Protein AF-A0A534ACQ9-F1 (afdb_monomer_lite)

Foldseek 3Di:
DDDDDDDPVRVVVVVVVPQDPVNVCVVVVVPPPPDVPPDDPDPPQKDWDWDADPPPRDIDIDIDGNPDPDDWDWDADPPPRDIDIDD

pLDDT: mean 80.86, std 14.64, range [47.12, 98.19]

Sequence (87 aa):
MKRRKATGLERLRRRITRLDAHSIDRLYGLEPVWEPGAAAAHVAPELFVAVRCPYCGERLERRVDLTADEPGYVEDCEVCCHPIEFQ

Secondary structure (DSSP, 8-state):
-PPPPPPHHHHHHHHHTTS-HHHHHHHHT--S---TT--------EEEEEEE-TTT--EEEEEEESS-SS--EEEE-TTT--EEEE-

Radius of gyration: 24.11 Å; chains: 1; bounding box: 55×54×45 Å

Structure (mmCIF, N/CA/C/O backbone):
data_AF-A0A534ACQ9-F1
#
_entry.id   AF-A0A534ACQ9-F1
#
loop_
_atom_site.group_PDB
_atom_site.id
_atom_site.type_symbol
_atom_site.label_atom_id
_atom_site.label_alt_id
_atom_site.label_comp_id
_atom_site.label_asym_id
_atom_site.label_entity_id
_atom_site.label_seq_id
_atom_site.pdbx_PDB_ins_code
_atom_site.Cartn_x
_atom_sit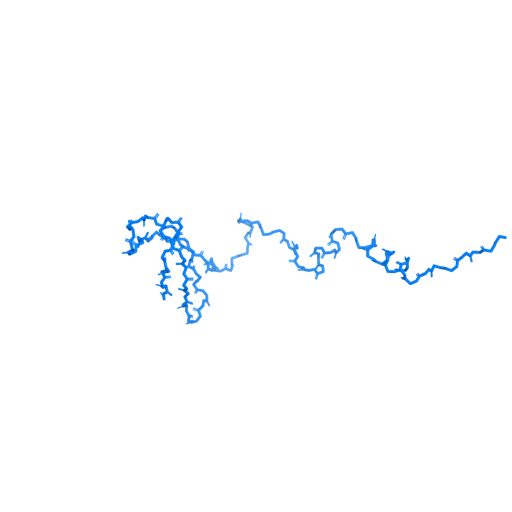e.Cartn_y
_atom_site.Cartn_z
_atom_site.occupancy
_atom_site.B_iso_or_equiv
_atom_site.auth_seq_id
_atom_site.auth_comp_id
_atom_site.auth_asym_id
_atom_site.auth_atom_id
_atom_site.pdbx_PDB_model_num
ATOM 1 N N . MET A 1 1 ? 41.767 38.673 -30.682 1.00 47.12 1 MET A N 1
ATOM 2 C CA . MET A 1 1 ? 40.805 38.434 -29.575 1.00 47.12 1 MET A CA 1
ATOM 3 C C . MET A 1 1 ? 41.153 37.113 -28.881 1.00 47.12 1 MET A C 1
ATOM 5 O O . MET A 1 1 ? 41.159 36.088 -29.548 1.00 47.12 1 MET A O 1
ATOM 9 N N . LYS A 1 2 ? 41.524 37.113 -27.589 1.00 47.66 2 LYS A N 1
ATOM 10 C CA . LYS A 1 2 ? 41.948 35.895 -26.856 1.00 47.66 2 LYS A CA 1
ATOM 11 C C . LYS A 1 2 ? 40.723 35.167 -26.273 1.00 47.66 2 LYS A C 1
ATOM 13 O O . LYS A 1 2 ? 39.995 35.750 -25.476 1.00 47.66 2 LYS A O 1
ATOM 18 N N . ARG A 1 3 ? 40.485 33.906 -26.662 1.00 62.81 3 ARG A N 1
ATOM 19 C CA . ARG A 1 3 ? 39.400 33.067 -26.110 1.00 62.81 3 ARG A CA 1
ATOM 20 C C . ARG A 1 3 ? 39.714 32.700 -24.652 1.00 62.81 3 ARG A C 1
ATOM 22 O O . ARG A 1 3 ? 40.778 32.150 -24.378 1.00 62.81 3 ARG A O 1
ATOM 29 N N . ARG A 1 4 ? 38.799 32.986 -23.719 1.00 72.50 4 ARG A N 1
ATOM 30 C CA . ARG A 1 4 ? 38.912 32.547 -22.316 1.00 72.50 4 ARG A CA 1
ATOM 31 C C . ARG A 1 4 ? 38.709 31.029 -22.220 1.00 72.50 4 ARG A C 1
ATOM 33 O O . ARG A 1 4 ? 37.814 30.484 -22.865 1.00 72.50 4 ARG A O 1
ATOM 40 N N . LYS A 1 5 ? 39.542 30.348 -21.425 1.00 72.12 5 LYS A N 1
ATOM 41 C CA . LYS A 1 5 ? 39.380 28.917 -21.115 1.00 72.12 5 LYS A CA 1
ATOM 42 C C . LYS A 1 5 ? 38.225 28.755 -20.123 1.00 72.12 5 LYS A C 1
ATOM 44 O O . LYS A 1 5 ? 38.204 29.446 -19.112 1.00 72.12 5 LYS A O 1
ATOM 49 N N . ALA A 1 6 ? 37.292 27.849 -20.414 1.00 74.75 6 ALA A N 1
ATOM 50 C CA . ALA A 1 6 ? 36.179 27.549 -19.515 1.00 74.75 6 ALA A CA 1
ATOM 51 C C . ALA A 1 6 ? 36.695 26.915 -18.214 1.00 74.75 6 ALA A C 1
ATOM 53 O O . ALA A 1 6 ? 37.528 26.004 -18.256 1.00 74.75 6 ALA A O 1
ATOM 54 N N . THR A 1 7 ? 36.188 27.380 -17.079 1.00 83.88 7 THR A N 1
ATOM 55 C CA . THR A 1 7 ? 36.422 26.825 -15.742 1.00 83.88 7 THR A CA 1
ATOM 56 C C . THR A 1 7 ? 35.883 25.393 -15.627 1.00 83.88 7 THR A C 1
ATOM 58 O O . THR A 1 7 ? 35.129 24.914 -16.478 1.00 83.88 7 THR A O 1
ATOM 61 N N . GLY A 1 8 ? 36.271 24.675 -14.567 1.00 82.38 8 GLY A N 1
ATOM 62 C CA . GLY A 1 8 ? 35.743 23.331 -14.290 1.00 82.38 8 GLY A CA 1
ATOM 63 C C . GLY A 1 8 ? 34.217 23.311 -14.148 1.00 82.38 8 GLY A C 1
ATOM 64 O O . GLY A 1 8 ? 33.560 22.456 -14.739 1.00 82.38 8 GLY A O 1
ATOM 65 N N . LEU A 1 9 ? 33.659 24.313 -13.464 1.00 82.38 9 LEU A N 1
ATOM 66 C CA . LEU A 1 9 ? 32.216 24.501 -13.290 1.00 82.38 9 LEU A CA 1
ATOM 67 C C . LEU A 1 9 ? 31.493 24.770 -14.614 1.00 82.38 9 LEU A C 1
ATOM 69 O O . LEU A 1 9 ? 30.443 24.189 -14.867 1.00 82.38 9 LEU A O 1
ATOM 73 N N . GLU A 1 10 ? 32.069 25.575 -15.509 1.00 84.94 10 GLU A N 1
ATOM 74 C CA . GLU A 1 10 ? 31.475 25.824 -16.831 1.00 84.94 10 GLU A CA 1
ATOM 75 C C . GLU A 1 10 ? 31.503 24.584 -17.726 1.00 84.94 10 GLU A C 1
ATOM 77 O O . GLU A 1 10 ? 30.587 24.379 -18.526 1.00 84.94 10 GLU A O 1
ATOM 82 N N . ARG A 1 11 ? 32.519 23.724 -17.581 1.00 81.31 11 ARG A N 1
ATOM 83 C CA . ARG A 1 11 ? 32.548 22.420 -18.258 1.00 81.31 11 ARG A CA 1
ATOM 84 C C . ARG A 1 11 ? 31.475 21.484 -17.710 1.00 81.31 11 ARG A C 1
ATOM 86 O O . ARG A 1 11 ? 30.787 20.847 -18.503 1.00 81.31 11 ARG A O 1
ATOM 93 N N . LEU A 1 12 ? 31.310 21.430 -16.388 1.00 76.44 12 LEU A N 1
ATOM 94 C CA . LEU A 1 12 ? 30.301 20.593 -15.740 1.00 76.44 12 LEU A CA 1
ATOM 95 C C . LEU A 1 12 ? 28.881 21.050 -16.098 1.00 76.44 12 LEU A C 1
ATOM 97 O O . LEU A 1 12 ? 28.083 20.242 -16.561 1.00 76.44 12 LEU A O 1
ATOM 101 N N . ARG A 1 13 ? 28.600 22.356 -16.003 1.00 81.06 13 ARG A N 1
ATOM 102 C CA . ARG A 1 13 ? 27.318 22.951 -16.404 1.00 81.06 13 ARG A CA 1
ATOM 103 C C . ARG A 1 13 ? 26.979 22.620 -17.853 1.00 81.06 13 ARG A C 1
ATOM 105 O O . ARG A 1 13 ? 25.892 22.129 -18.108 1.00 81.06 13 ARG A O 1
ATOM 112 N N . ARG A 1 14 ? 27.924 22.795 -18.787 1.00 78.69 14 ARG A N 1
ATOM 113 C CA . ARG A 1 14 ? 27.725 22.422 -20.201 1.00 78.69 14 ARG A CA 1
ATOM 114 C C . ARG A 1 14 ? 27.439 20.939 -20.403 1.00 78.69 14 ARG A C 1
ATOM 116 O O . ARG A 1 14 ? 26.808 20.594 -21.391 1.00 78.69 14 ARG A O 1
ATOM 123 N N . ARG A 1 15 ? 27.958 20.067 -19.541 1.00 74.44 15 ARG A N 1
ATOM 124 C CA . ARG A 1 15 ? 27.753 18.619 -19.630 1.00 74.44 15 ARG A CA 1
ATOM 125 C C . ARG A 1 15 ? 26.374 18.220 -19.097 1.00 74.44 15 ARG A C 1
ATOM 127 O O . ARG A 1 15 ? 25.723 17.409 -19.737 1.00 74.44 15 ARG A O 1
ATOM 134 N N . ILE A 1 16 ? 25.917 18.839 -18.006 1.00 76.25 16 ILE A N 1
ATOM 135 C CA . ILE A 1 16 ? 24.575 18.629 -17.434 1.00 76.25 16 ILE A CA 1
ATOM 136 C C . ILE A 1 16 ? 23.494 19.171 -18.376 1.00 76.25 16 ILE A C 1
ATOM 138 O O . ILE A 1 16 ? 22.543 18.471 -18.687 1.00 76.25 16 ILE A O 1
ATOM 142 N N . THR A 1 17 ? 23.669 20.381 -18.915 1.00 76.25 17 THR A N 1
ATOM 143 C CA . THR A 1 17 ? 22.669 21.024 -19.791 1.00 76.25 17 THR A CA 1
ATOM 144 C C . THR A 1 17 ? 22.621 20.458 -21.215 1.00 76.25 17 THR A C 1
ATOM 146 O O . THR A 1 17 ? 21.949 21.030 -22.065 1.00 76.25 17 THR A O 1
ATOM 149 N N . ARG A 1 18 ? 23.417 19.428 -21.528 1.00 76.06 18 ARG A N 1
ATOM 150 C CA . ARG A 1 18 ? 23.457 18.793 -22.857 1.00 76.06 18 ARG A CA 1
ATOM 151 C C . ARG A 1 18 ? 22.548 17.581 -22.978 1.00 76.06 18 ARG A C 1
ATOM 153 O O . ARG A 1 18 ? 22.313 17.159 -24.102 1.00 76.06 18 ARG A O 1
ATOM 160 N N . LEU A 1 19 ? 22.112 17.011 -21.862 1.00 75.12 19 LEU A N 1
ATOM 161 C CA . LEU A 1 19 ? 21.129 15.942 -21.898 1.00 75.12 19 LEU A CA 1
ATOM 162 C C . LEU A 1 19 ? 19.754 16.598 -21.986 1.00 75.12 19 LEU A C 1
ATOM 164 O O . LEU A 1 19 ? 19.376 17.369 -21.104 1.00 75.12 19 LEU A O 1
ATOM 168 N N . ASP A 1 20 ? 19.052 16.355 -23.086 1.00 82.38 20 ASP A N 1
ATOM 169 C CA . ASP A 1 20 ? 17.628 16.647 -23.187 1.00 82.38 20 ASP A CA 1
ATOM 170 C C . ASP A 1 20 ? 16.827 15.677 -22.300 1.00 82.38 20 ASP A C 1
ATOM 172 O O . ASP A 1 20 ? 17.340 14.630 -21.898 1.00 82.38 20 ASP A O 1
ATOM 176 N N . ALA A 1 21 ? 15.582 16.044 -21.984 1.00 76.19 21 ALA A N 1
ATOM 177 C CA . ALA A 1 21 ? 14.723 15.264 -21.092 1.00 76.19 21 ALA A CA 1
ATOM 178 C C . ALA A 1 21 ? 14.583 13.804 -21.556 1.00 76.19 21 ALA A C 1
ATOM 180 O O . ALA A 1 21 ? 14.846 12.899 -20.776 1.00 76.19 21 ALA A O 1
ATOM 181 N N . HIS A 1 22 ? 14.349 13.574 -22.852 1.00 75.94 22 HIS A N 1
ATOM 182 C CA . HIS A 1 22 ? 14.216 12.224 -23.402 1.00 75.94 22 HIS A CA 1
ATOM 183 C C . HIS A 1 22 ? 15.498 11.394 -23.203 1.00 75.94 22 HIS A C 1
ATOM 185 O O . HIS A 1 22 ? 15.440 10.220 -22.827 1.00 75.94 22 HIS A O 1
ATOM 191 N N . SER A 1 23 ? 16.678 11.977 -23.423 1.00 79.38 23 SER A N 1
ATOM 192 C CA . SER A 1 23 ? 17.949 11.284 -23.169 1.00 79.38 23 SER A CA 1
ATOM 193 C C . SER A 1 23 ? 18.143 10.908 -21.694 1.00 79.38 23 SER A C 1
ATOM 195 O O . SER A 1 23 ? 18.737 9.867 -21.408 1.00 79.38 23 SER A O 1
ATOM 197 N N . ILE A 1 24 ? 17.664 11.739 -20.762 1.00 79.31 24 ILE A N 1
ATOM 198 C CA . ILE A 1 24 ? 17.664 11.442 -19.321 1.00 79.31 24 ILE A CA 1
ATOM 199 C C . ILE A 1 24 ? 16.707 10.284 -19.044 1.00 79.31 24 ILE A C 1
ATOM 201 O O . ILE A 1 24 ? 17.111 9.299 -18.427 1.00 79.31 24 ILE A O 1
ATOM 205 N N . ASP A 1 25 ? 15.488 10.364 -19.562 1.00 77.19 25 ASP A N 1
ATOM 206 C CA . ASP A 1 25 ? 14.446 9.372 -19.321 1.00 77.19 25 ASP A CA 1
ATOM 207 C C . ASP A 1 25 ? 14.870 7.989 -19.824 1.00 77.19 25 ASP A C 1
ATOM 209 O O . ASP A 1 25 ? 14.781 7.001 -19.098 1.00 77.19 25 ASP A O 1
ATOM 213 N N . ARG A 1 26 ? 15.475 7.915 -21.014 1.00 75.88 26 ARG A N 1
ATOM 214 C CA . ARG A 1 26 ? 16.018 6.665 -21.565 1.00 75.88 26 ARG A CA 1
ATOM 215 C C . ARG A 1 26 ? 17.177 6.103 -20.741 1.00 75.88 26 ARG A C 1
ATOM 217 O O . ARG A 1 26 ? 17.279 4.891 -20.584 1.00 75.88 26 ARG A O 1
ATOM 224 N N . LEU A 1 27 ? 18.070 6.961 -20.245 1.00 78.44 27 LEU A N 1
ATOM 225 C CA . LEU A 1 27 ? 19.220 6.533 -19.442 1.00 78.44 27 LEU A CA 1
ATOM 226 C C . LEU A 1 27 ? 18.778 5.911 -18.113 1.00 78.44 27 LEU A C 1
ATOM 228 O O . LEU A 1 27 ? 19.386 4.942 -17.664 1.00 78.44 27 LEU A O 1
ATOM 232 N N . TYR A 1 28 ? 17.744 6.481 -17.495 1.00 75.69 28 TYR A N 1
ATOM 233 C CA . TYR A 1 28 ? 17.215 6.029 -16.209 1.00 75.69 28 TYR A CA 1
ATOM 234 C C . TYR A 1 28 ? 16.056 5.030 -16.336 1.00 75.69 28 TYR A C 1
ATOM 236 O O . TYR A 1 28 ? 15.534 4.595 -15.315 1.00 75.69 28 TYR A O 1
ATOM 244 N N . GLY A 1 29 ? 15.669 4.642 -17.557 1.00 72.44 29 GLY A N 1
ATOM 245 C CA . GLY A 1 29 ? 14.570 3.700 -17.790 1.00 72.44 29 GLY A CA 1
ATOM 246 C C . GLY A 1 29 ? 13.198 4.248 -17.385 1.00 72.44 29 GLY A C 1
ATOM 247 O O . GLY A 1 29 ? 12.328 3.478 -16.997 1.00 72.44 29 GLY A O 1
ATOM 248 N N . LEU A 1 30 ? 13.016 5.570 -17.448 1.00 75.62 30 LEU A N 1
ATOM 249 C CA . LEU A 1 30 ? 11.749 6.260 -17.175 1.00 75.62 30 LEU A CA 1
ATOM 250 C C . LEU A 1 30 ? 10.801 6.247 -18.392 1.00 75.62 30 LEU A C 1
ATOM 252 O O . LEU A 1 30 ? 9.654 6.672 -18.279 1.00 75.62 30 LEU A O 1
ATOM 256 N N . GLU A 1 31 ? 11.273 5.740 -19.538 1.00 62.38 31 GLU A N 1
ATOM 257 C CA . GLU A 1 31 ? 10.464 5.400 -20.711 1.00 62.38 31 GLU A CA 1
ATOM 258 C C . GLU A 1 31 ? 10.528 3.887 -21.002 1.00 62.38 31 GLU A C 1
ATOM 260 O O . GLU A 1 31 ? 11.626 3.316 -20.999 1.00 62.38 31 GLU A O 1
ATO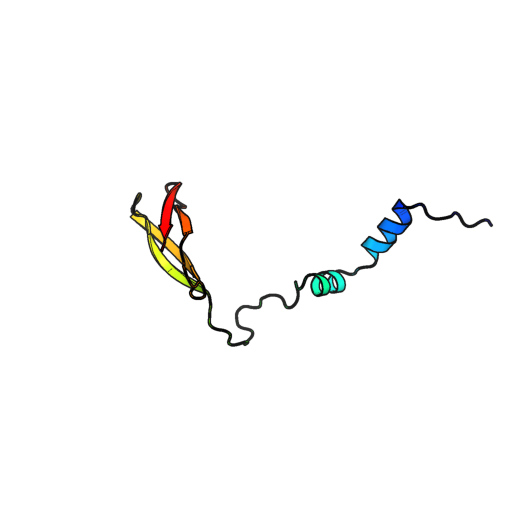M 265 N N . PRO A 1 32 ? 9.391 3.240 -21.324 1.00 59.25 32 PRO A N 1
ATOM 266 C CA . PRO A 1 32 ? 8.080 3.846 -21.553 1.00 59.25 32 PRO A CA 1
ATOM 267 C C . PRO A 1 32 ? 7.400 4.271 -20.247 1.00 59.25 32 PRO A C 1
ATOM 269 O O . PRO A 1 32 ? 7.560 3.628 -19.211 1.00 59.25 32 PRO A O 1
ATOM 272 N N . VAL A 1 33 ? 6.620 5.355 -20.327 1.00 59.34 33 VAL A N 1
ATOM 273 C CA . VAL A 1 33 ? 5.627 5.697 -19.303 1.00 59.34 33 VAL A CA 1
ATOM 274 C C . VAL A 1 33 ? 4.830 4.427 -19.024 1.00 59.34 33 VAL A C 1
ATOM 276 O O . VAL A 1 33 ? 4.349 3.789 -19.961 1.00 59.34 33 VAL A O 1
ATOM 279 N N . TRP A 1 34 ? 4.725 4.024 -17.760 1.00 58.38 34 TRP A N 1
ATOM 280 C CA . TRP A 1 34 ? 3.797 2.961 -17.398 1.00 58.38 34 TRP A CA 1
ATOM 281 C C . TRP A 1 34 ? 2.393 3.410 -17.828 1.00 58.38 34 TRP A C 1
ATOM 283 O O . TRP A 1 34 ? 1.832 4.350 -17.267 1.00 58.38 34 TRP A O 1
ATOM 293 N N . GLU A 1 35 ? 1.860 2.792 -18.880 1.00 57.12 35 GLU A N 1
ATOM 294 C CA . GLU A 1 35 ? 0.499 3.012 -19.357 1.00 57.12 35 GLU A CA 1
ATOM 295 C C . GLU A 1 35 ? -0.356 1.825 -18.893 1.00 57.12 35 GLU A C 1
ATOM 297 O O . GLU A 1 35 ? -0.173 0.708 -19.396 1.00 57.12 35 GLU A O 1
ATOM 302 N N . PRO A 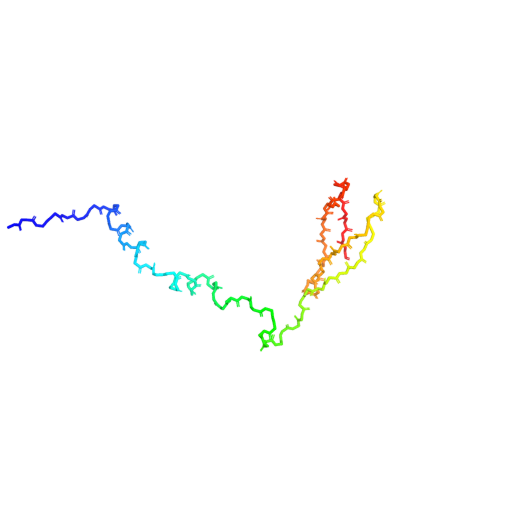1 36 ? -1.294 2.013 -17.946 1.00 48.75 36 PRO A N 1
ATOM 303 C CA . PRO A 1 36 ? -2.205 0.945 -17.564 1.00 48.75 36 PRO A CA 1
ATOM 304 C C . PRO A 1 36 ? -3.020 0.516 -18.790 1.00 48.75 36 PRO A C 1
ATOM 306 O O . PRO A 1 36 ? -3.836 1.283 -19.297 1.00 48.75 36 PRO A O 1
ATOM 309 N N . GLY A 1 37 ? -2.797 -0.713 -19.268 1.00 57.31 37 GLY A N 1
ATOM 310 C CA . GLY A 1 37 ? -3.524 -1.308 -20.397 1.00 57.31 37 GLY A CA 1
ATOM 311 C C . GLY A 1 37 ? -2.749 -1.432 -21.715 1.00 57.31 37 GLY A C 1
ATOM 312 O O . GLY A 1 37 ? -3.267 -2.046 -22.649 1.00 57.31 37 GLY A O 1
ATOM 313 N N . ALA A 1 38 ? -1.512 -0.933 -21.811 1.00 61.62 38 ALA A N 1
ATOM 314 C CA . ALA A 1 38 ? -0.636 -1.234 -22.944 1.00 61.62 38 ALA A CA 1
ATOM 315 C C . ALA A 1 38 ? -0.112 -2.676 -22.804 1.00 61.62 38 ALA A C 1
ATOM 317 O O . ALA A 1 38 ? 0.710 -2.988 -21.947 1.00 61.62 38 ALA A O 1
ATOM 318 N N . ALA A 1 39 ? -0.671 -3.587 -23.599 1.00 57.03 39 ALA A N 1
ATOM 319 C CA . ALA A 1 39 ? -0.505 -5.030 -23.471 1.00 57.03 39 ALA A CA 1
ATOM 320 C C . ALA A 1 39 ? 0.956 -5.516 -23.601 1.00 57.03 39 ALA A C 1
ATOM 322 O O . ALA A 1 39 ? 1.422 -5.851 -24.687 1.00 57.03 39 ALA A O 1
ATOM 323 N N . ALA A 1 40 ? 1.632 -5.679 -22.467 1.00 53.84 40 ALA A N 1
ATOM 324 C CA . ALA A 1 40 ? 2.562 -6.778 -22.254 1.00 53.84 40 ALA A CA 1
ATOM 325 C C . ALA A 1 40 ? 1.980 -7.631 -21.125 1.00 53.84 40 ALA A C 1
ATOM 327 O O . ALA A 1 40 ? 1.961 -7.226 -19.966 1.00 53.84 40 ALA A O 1
ATOM 328 N N . ALA A 1 41 ? 1.426 -8.789 -21.484 1.00 56.59 41 ALA A N 1
ATOM 329 C CA . ALA A 1 41 ? 0.939 -9.775 -20.533 1.00 56.59 41 ALA A CA 1
ATOM 330 C C . ALA A 1 41 ? 2.128 -10.386 -19.779 1.00 56.59 41 ALA A C 1
ATOM 332 O O . ALA A 1 41 ? 2.623 -11.460 -20.112 1.00 56.59 41 ALA A O 1
ATOM 333 N N . HIS A 1 42 ? 2.586 -9.689 -18.754 1.00 53.50 42 HIS A N 1
ATOM 334 C CA . HIS A 1 42 ? 3.302 -10.287 -17.647 1.00 53.50 42 HIS A CA 1
ATOM 335 C C . HIS A 1 42 ? 2.337 -10.165 -16.475 1.00 53.50 42 HIS A C 1
ATOM 337 O O . HIS A 1 42 ? 1.855 -9.068 -16.215 1.00 53.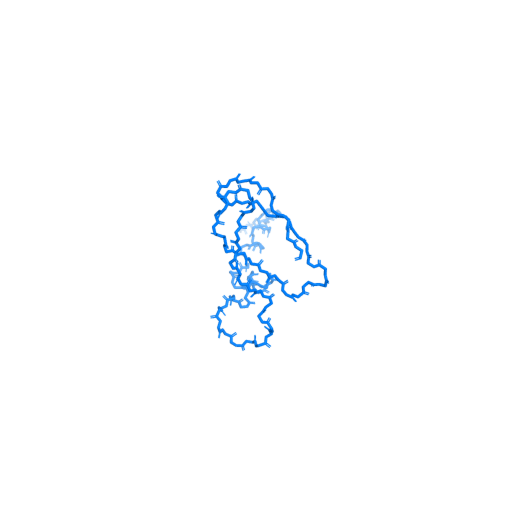50 42 HIS A O 1
ATOM 343 N N . VAL A 1 43 ? 1.935 -11.323 -15.934 1.00 56.00 43 VAL A N 1
ATOM 344 C CA . VAL A 1 43 ? 1.079 -11.548 -14.752 1.00 56.00 43 VAL A CA 1
ATOM 345 C C . VAL A 1 43 ? 0.810 -10.259 -13.987 1.00 56.00 43 VAL A C 1
ATOM 347 O O . VAL A 1 43 ? 1.784 -9.667 -13.550 1.00 56.00 43 VAL A O 1
ATOM 350 N N . ALA A 1 44 ? -0.455 -9.843 -13.819 1.00 63.56 44 ALA A N 1
ATOM 351 C CA . ALA A 1 44 ? -0.803 -8.731 -12.931 1.00 63.56 44 ALA A CA 1
ATOM 352 C C . ALA A 1 44 ? -0.182 -9.021 -11.552 1.00 63.56 44 ALA A C 1
ATOM 354 O O . ALA A 1 44 ? -0.715 -9.865 -10.829 1.00 63.56 44 ALA A O 1
ATOM 355 N N . PRO A 1 45 ? 0.980 -8.426 -11.229 1.00 69.56 45 PRO A N 1
ATOM 356 C CA . PRO A 1 45 ? 1.793 -8.898 -10.117 1.00 69.56 45 PRO A CA 1
ATOM 357 C C . PRO A 1 45 ? 1.190 -8.421 -8.800 1.00 69.56 45 PRO A C 1
ATOM 359 O O . PRO A 1 45 ? 1.520 -8.936 -7.744 1.00 69.56 45 PRO A O 1
ATOM 362 N N . GLU A 1 46 ? 0.254 -7.474 -8.881 1.00 83.12 46 GLU A N 1
ATOM 363 C CA . GLU A 1 46 ? -0.360 -6.810 -7.755 1.00 83.12 46 GLU A CA 1
ATOM 364 C C . GLU A 1 46 ? -1.889 -6.821 -7.895 1.00 83.12 46 GLU A C 1
ATOM 366 O O . GLU A 1 46 ? -2.435 -6.548 -8.969 1.00 83.12 46 GLU A O 1
ATOM 371 N N . LEU A 1 47 ? -2.583 -7.116 -6.796 1.00 87.69 47 LEU A N 1
ATOM 372 C CA . LEU A 1 47 ? -4.042 -7.077 -6.678 1.00 87.69 47 LEU A CA 1
ATOM 373 C C . LEU A 1 47 ? -4.450 -6.181 -5.505 1.00 87.69 47 LEU A C 1
ATOM 375 O O . LEU A 1 47 ? -3.792 -6.172 -4.470 1.00 87.69 47 LEU A O 1
ATOM 379 N N . PHE A 1 48 ? -5.575 -5.478 -5.632 1.00 91.56 48 PHE A N 1
ATOM 380 C CA . PHE A 1 48 ? -6.198 -4.778 -4.509 1.00 91.56 48 PHE A CA 1
ATOM 381 C C . PHE A 1 48 ? -7.269 -5.648 -3.841 1.00 91.56 48 PHE A C 1
ATOM 383 O O . PHE A 1 48 ? -8.177 -6.153 -4.504 1.00 91.56 48 PHE A O 1
ATOM 390 N N . VAL A 1 49 ? -7.173 -5.813 -2.520 1.00 92.44 49 VAL A N 1
ATOM 391 C CA . VAL A 1 49 ? -8.114 -6.587 -1.699 1.00 92.44 49 VAL A CA 1
ATOM 392 C C . VAL A 1 49 ? -8.712 -5.725 -0.592 1.00 92.44 49 VAL A C 1
ATOM 394 O O . VAL A 1 49 ? -8.048 -4.864 -0.016 1.00 92.44 49 VAL A O 1
ATOM 397 N N . ALA A 1 50 ? -9.984 -5.966 -0.274 1.00 95.88 50 ALA A N 1
ATOM 398 C CA . ALA A 1 50 ? -10.651 -5.294 0.834 1.00 95.88 50 ALA A CA 1
ATOM 399 C C . ALA A 1 50 ? -10.435 -6.072 2.139 1.00 95.88 50 ALA A C 1
ATOM 401 O O . ALA A 1 50 ? -10.807 -7.242 2.234 1.00 95.88 50 ALA A O 1
ATOM 402 N N . VAL A 1 51 ? -9.909 -5.404 3.163 1.00 95.69 51 VAL A N 1
ATOM 403 C CA . VAL A 1 51 ? -9.718 -5.958 4.513 1.00 95.69 51 VAL A CA 1
ATOM 404 C C . VAL A 1 51 ? -10.366 -5.055 5.558 1.00 95.69 51 VAL A C 1
ATOM 406 O O . VAL A 1 51 ? -10.732 -3.914 5.276 1.00 95.69 51 VAL A O 1
ATOM 409 N N . ARG A 1 52 ? -10.526 -5.554 6.784 1.00 98.06 52 ARG A N 1
ATOM 410 C CA . ARG A 1 52 ? -10.960 -4.738 7.924 1.00 98.06 52 ARG A CA 1
ATOM 411 C C . ARG A 1 52 ? -9.805 -4.543 8.892 1.00 98.06 52 ARG A C 1
ATOM 413 O O . ARG A 1 52 ? -9.134 -5.512 9.234 1.00 98.06 52 ARG A O 1
ATOM 420 N N . CYS A 1 53 ? -9.604 -3.312 9.354 1.00 97.75 53 CYS A N 1
ATOM 421 C CA . CYS A 1 53 ? -8.627 -3.017 10.395 1.00 97.75 53 CYS A CA 1
ATOM 422 C C . CYS A 1 53 ? -8.996 -3.765 11.691 1.00 97.75 53 CYS A C 1
ATOM 424 O O . CYS A 1 53 ? -10.114 -3.578 12.180 1.00 97.75 53 CYS A O 1
ATOM 426 N N . PRO A 1 54 ? -8.086 -4.557 12.291 1.00 97.81 54 PRO A N 1
ATOM 427 C CA . PRO A 1 54 ? -8.370 -5.279 13.532 1.00 97.81 54 PRO A CA 1
ATOM 428 C C . PRO A 1 54 ? -8.482 -4.353 14.754 1.00 97.81 54 PRO A C 1
ATOM 430 O O . PRO A 1 54 ? -9.010 -4.761 15.783 1.00 97.81 54 PRO A O 1
ATOM 433 N N . TYR A 1 55 ? -8.013 -3.106 14.639 1.00 98.06 55 TYR A N 1
ATOM 434 C CA . TYR A 1 55 ? -8.007 -2.131 15.729 1.00 98.06 55 TYR A CA 1
ATOM 435 C C . TYR A 1 55 ? -9.256 -1.241 15.739 1.00 98.06 55 TYR A C 1
ATOM 437 O O . TYR A 1 55 ? -9.918 -1.124 16.766 1.00 98.06 55 TYR A O 1
ATOM 445 N N . CYS A 1 56 ? -9.599 -0.612 14.608 1.00 98.12 56 CYS A N 1
ATOM 446 C CA . CYS A 1 56 ? -10.716 0.341 14.524 1.00 98.12 56 CYS A CA 1
ATOM 447 C C . CYS A 1 56 ? -11.916 -0.151 13.701 1.00 98.12 56 CYS A C 1
ATOM 449 O O . CYS A 1 56 ? -12.958 0.497 13.701 1.00 98.12 56 CYS A O 1
ATOM 451 N N . GLY A 1 57 ? -11.794 -1.285 13.002 1.00 97.75 57 GLY A N 1
ATOM 452 C CA . GLY A 1 57 ? -12.871 -1.870 12.198 1.00 97.75 57 GLY A CA 1
ATOM 453 C C . GLY A 1 57 ? -13.091 -1.236 10.819 1.00 97.75 57 GLY A C 1
ATOM 454 O O . GLY A 1 57 ? -13.968 -1.708 10.086 1.00 97.75 57 GLY A O 1
ATOM 455 N N . GLU A 1 58 ? -12.305 -0.216 10.458 1.00 98.19 58 GLU A N 1
ATOM 456 C CA . GLU A 1 58 ? -12.383 0.462 9.159 1.00 98.19 58 GLU A CA 1
ATOM 457 C C . GLU A 1 58 ? -12.192 -0.515 7.994 1.00 98.19 58 GLU A C 1
ATOM 459 O O . GLU A 1 58 ? -11.391 -1.453 8.086 1.00 98.19 58 GLU A O 1
ATOM 464 N N . ARG A 1 59 ? -12.911 -0.291 6.889 1.00 97.75 59 ARG A N 1
ATOM 465 C CA . ARG A 1 59 ? -12.711 -1.041 5.650 1.00 97.75 59 ARG A CA 1
ATOM 466 C C . ARG A 1 59 ? -11.580 -0.398 4.855 1.00 97.75 59 ARG A C 1
ATOM 468 O O . ARG A 1 59 ? -11.687 0.737 4.414 1.00 97.75 59 ARG A O 1
ATOM 475 N N . LEU A 1 60 ? -10.534 -1.171 4.618 1.00 96.38 60 LEU A N 1
ATOM 476 C CA . LEU A 1 60 ? -9.313 -0.724 3.971 1.00 96.38 60 LEU A CA 1
ATOM 477 C C . LEU A 1 60 ? -9.122 -1.439 2.632 1.00 96.38 60 LEU A C 1
ATOM 479 O O . LEU A 1 60 ? -9.456 -2.620 2.512 1.00 96.38 60 LEU A O 1
ATOM 483 N N . GLU A 1 61 ? -8.555 -0.745 1.649 1.00 96.06 61 GLU A N 1
ATOM 484 C CA . GLU A 1 61 ? -8.095 -1.341 0.393 1.00 96.06 61 GLU A CA 1
ATOM 485 C C . GLU A 1 61 ? -6.574 -1.531 0.467 1.00 96.06 61 GLU A C 1
ATOM 487 O O . GLU A 1 61 ? -5.834 -0.603 0.801 1.00 96.06 61 GLU A O 1
ATOM 492 N N . ARG A 1 62 ? -6.102 -2.762 0.250 1.00 93.12 62 ARG A N 1
ATOM 493 C CA . ARG A 1 62 ? -4.694 -3.144 0.428 1.00 93.12 62 ARG A CA 1
ATOM 494 C C . ARG A 1 62 ? -4.146 -3.754 -0.849 1.00 93.12 62 ARG A C 1
ATOM 496 O O . ARG A 1 62 ? -4.819 -4.566 -1.479 1.00 93.12 62 ARG A O 1
ATOM 503 N N . ARG A 1 63 ? -2.933 -3.346 -1.219 1.00 90.81 63 ARG A N 1
ATOM 504 C CA . ARG A 1 63 ? -2.212 -3.828 -2.400 1.00 90.81 63 ARG A CA 1
ATOM 505 C C . ARG A 1 63 ? -1.395 -5.061 -2.023 1.00 90.81 63 ARG A C 1
ATOM 507 O O . ARG A 1 63 ? -0.567 -4.982 -1.125 1.00 90.81 63 ARG A O 1
ATOM 514 N N . VAL A 1 64 ? -1.628 -6.168 -2.712 1.00 87.88 64 VAL A N 1
ATOM 515 C CA . VAL A 1 64 ? -0.987 -7.465 -2.470 1.00 87.88 64 VAL A CA 1
ATOM 516 C C . VAL A 1 64 ? -0.125 -7.813 -3.669 1.00 87.88 64 VAL A C 1
ATOM 518 O O . VAL A 1 64 ? -0.659 -7.920 -4.770 1.00 87.88 64 VAL A O 1
ATOM 521 N N . ASP A 1 65 ? 1.175 -8.000 -3.448 1.00 86.38 65 ASP A N 1
ATOM 522 C CA . ASP A 1 65 ? 2.119 -8.504 -4.448 1.00 86.38 65 ASP A CA 1
ATOM 523 C C . ASP A 1 65 ? 2.130 -10.040 -4.422 1.00 86.38 65 ASP A C 1
ATOM 525 O O . ASP A 1 65 ? 2.451 -10.657 -3.407 1.00 86.38 65 ASP A O 1
ATOM 529 N N . LEU A 1 66 ? 1.746 -10.656 -5.538 1.00 84.56 66 LEU A N 1
ATOM 530 C CA . LEU A 1 66 ? 1.656 -12.106 -5.716 1.00 84.56 66 LEU A CA 1
ATOM 531 C C . LEU A 1 66 ? 2.952 -12.724 -6.257 1.00 84.56 66 LEU A C 1
ATOM 533 O O . LEU A 1 66 ? 2.992 -13.925 -6.518 1.00 84.56 66 LEU A O 1
ATOM 537 N N . THR A 1 67 ? 3.991 -11.920 -6.481 1.00 84.06 67 THR A N 1
ATOM 538 C CA . THR A 1 67 ? 5.283 -12.373 -7.012 1.00 84.06 67 THR A CA 1
ATOM 539 C C . THR A 1 67 ? 6.328 -12.637 -5.931 1.00 84.06 67 THR A C 1
ATOM 541 O O . THR A 1 67 ? 7.388 -13.179 -6.237 1.00 84.06 67 THR A O 1
ATOM 544 N N . ALA A 1 68 ? 6.037 -12.290 -4.676 1.00 82.88 68 ALA A N 1
ATOM 545 C CA . ALA A 1 68 ? 6.932 -12.528 -3.553 1.00 82.88 68 ALA A CA 1
ATOM 546 C C . ALA A 1 68 ? 6.937 -14.012 -3.139 1.00 82.88 68 ALA A C 1
ATOM 548 O O . ALA A 1 68 ? 5.882 -14.592 -2.891 1.00 82.88 68 ALA A O 1
ATOM 549 N N . ASP A 1 69 ? 8.129 -14.605 -3.013 1.00 82.19 69 ASP A N 1
ATOM 550 C CA . ASP A 1 69 ? 8.298 -15.978 -2.507 1.00 82.19 69 ASP A CA 1
ATOM 551 C C . ASP A 1 69 ? 7.928 -16.096 -1.012 1.00 82.19 69 ASP A C 1
ATOM 553 O O . ASP A 1 69 ? 7.368 -17.103 -0.585 1.00 82.19 69 ASP A O 1
ATOM 557 N N . GLU A 1 70 ? 8.210 -15.051 -0.224 1.00 83.44 70 GLU A N 1
ATOM 558 C CA . GLU A 1 70 ? 7.870 -14.940 1.203 1.00 83.44 70 GLU A CA 1
ATOM 559 C C . GLU A 1 70 ? 7.247 -13.557 1.480 1.00 83.44 70 GLU A C 1
ATOM 561 O O . GLU A 1 70 ? 7.951 -12.624 1.880 1.00 83.44 70 GLU A O 1
ATOM 566 N N . PRO A 1 71 ? 5.942 -13.370 1.207 1.00 80.94 71 PRO A N 1
ATOM 567 C CA . PRO A 1 71 ? 5.273 -12.104 1.464 1.00 80.94 71 PRO A CA 1
ATOM 568 C C . PRO A 1 71 ? 5.128 -11.875 2.974 1.00 80.94 71 PRO A C 1
ATOM 570 O O . PRO A 1 71 ? 4.689 -12.737 3.727 1.00 80.94 71 PRO A O 1
ATOM 573 N N . GLY A 1 72 ? 5.529 -10.691 3.428 1.00 90.62 72 GLY A N 1
ATOM 574 C CA . GLY A 1 72 ? 5.414 -10.287 4.822 1.00 90.62 72 GLY A CA 1
ATOM 575 C C . GLY A 1 72 ? 5.712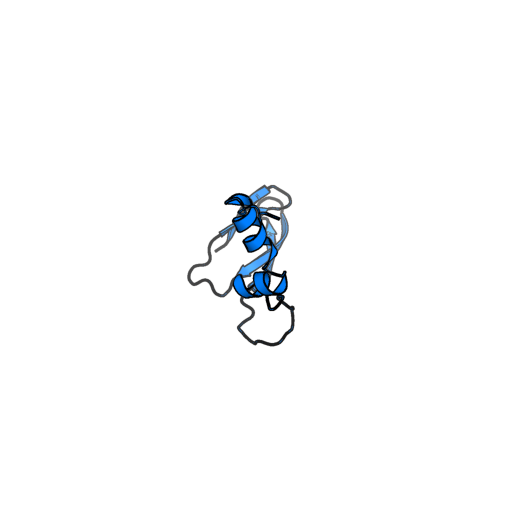 -8.804 4.961 1.00 90.62 72 GLY A C 1
ATOM 576 O O . GLY A 1 72 ? 6.799 -8.354 4.595 1.00 90.62 72 GLY A O 1
ATOM 577 N N . TYR A 1 73 ? 4.756 -8.022 5.450 1.00 91.94 73 TYR A N 1
ATOM 578 C CA . TYR A 1 73 ? 4.953 -6.588 5.647 1.00 91.94 73 TYR A CA 1
ATOM 579 C C . TYR A 1 73 ? 4.052 -6.027 6.745 1.00 91.94 73 TYR A C 1
ATOM 581 O O . TYR A 1 73 ? 3.024 -6.600 7.095 1.00 91.94 73 TYR A O 1
ATOM 589 N N . VAL A 1 74 ? 4.451 -4.878 7.288 1.00 95.50 74 VAL A N 1
ATOM 590 C CA . VAL A 1 74 ? 3.663 -4.128 8.268 1.00 95.50 74 VAL A CA 1
ATOM 591 C C . VAL A 1 74 ? 3.249 -2.803 7.648 1.00 95.50 74 VAL A C 1
ATOM 593 O O . VAL A 1 74 ? 4.086 -2.087 7.098 1.00 95.50 74 VAL A O 1
ATOM 596 N N . GLU A 1 75 ? 1.965 -2.476 7.748 1.00 95.44 75 GLU A N 1
ATOM 597 C CA . GLU A 1 75 ? 1.393 -1.219 7.271 1.00 95.44 75 GLU A CA 1
ATOM 598 C C . GLU A 1 75 ? 0.475 -0.622 8.342 1.00 95.44 75 GLU A C 1
ATOM 600 O O . GLU A 1 75 ? -0.344 -1.321 8.942 1.00 95.44 75 GLU A O 1
ATOM 605 N N . ASP A 1 76 ? 0.602 0.678 8.595 1.00 97.56 76 ASP A N 1
ATOM 606 C CA . ASP A 1 76 ? -0.249 1.367 9.560 1.00 97.56 76 ASP A CA 1
ATOM 607 C C . ASP A 1 76 ? -1.653 1.609 8.993 1.00 97.56 76 ASP A C 1
ATOM 609 O O . ASP A 1 76 ? -1.838 1.975 7.833 1.00 97.56 76 ASP A O 1
ATOM 613 N N . CYS A 1 77 ? -2.677 1.467 9.835 1.00 97.50 77 CYS A N 1
ATOM 614 C CA . CYS A 1 77 ? -4.035 1.848 9.456 1.00 97.50 77 CYS A CA 1
ATOM 615 C C . CYS A 1 77 ? -4.142 3.363 9.192 1.00 97.50 77 CYS A C 1
ATOM 617 O O . CYS A 1 77 ? -3.901 4.160 10.094 1.00 97.50 77 CYS A O 1
ATOM 619 N N . GLU A 1 78 ? -4.641 3.758 8.017 1.00 97.19 78 GLU A N 1
ATOM 620 C CA . GLU A 1 78 ? -4.837 5.167 7.612 1.00 97.19 78 GLU A CA 1
ATOM 621 C C . GLU A 1 78 ? -5.821 5.961 8.495 1.00 97.19 78 GLU A C 1
ATOM 623 O O . GLU A 1 78 ? -5.875 7.187 8.416 1.00 97.19 78 GLU A O 1
ATOM 628 N N . VAL A 1 79 ? -6.606 5.275 9.335 1.00 97.81 79 VAL A N 1
ATOM 629 C CA . VAL A 1 79 ? -7.580 5.896 10.248 1.00 97.81 79 VAL A CA 1
ATOM 630 C C . VAL A 1 79 ? -7.090 5.932 11.693 1.00 97.81 79 VAL A C 1
ATOM 632 O O . VAL A 1 79 ? -7.212 6.962 12.350 1.00 97.81 79 VAL A O 1
ATOM 635 N N . CYS A 1 80 ? -6.564 4.821 12.221 1.00 98.12 80 CYS A N 1
ATOM 636 C CA . CYS A 1 80 ? -6.198 4.715 13.641 1.00 98.12 80 CYS A CA 1
ATOM 637 C C . CYS A 1 80 ? -4.696 4.568 13.910 1.00 98.12 80 CYS A C 1
ATOM 639 O O . CYS A 1 80 ? -4.317 4.387 15.069 1.00 98.12 80 CYS A O 1
ATOM 641 N N . CYS A 1 81 ? -3.862 4.601 12.868 1.00 97.81 81 CYS A N 1
ATOM 642 C CA . CYS A 1 81 ? -2.397 4.562 12.915 1.00 97.81 81 CYS A CA 1
ATOM 643 C C . CYS A 1 81 ? -1.799 3.404 13.732 1.00 97.81 81 CYS A C 1
ATOM 645 O O . CYS A 1 81 ? -0.703 3.531 14.267 1.00 97.81 81 CYS A O 1
ATOM 647 N N . HIS A 1 82 ? -2.534 2.298 13.883 1.00 98.19 82 HIS A N 1
ATOM 648 C CA . HIS A 1 82 ? -2.004 1.090 14.510 1.00 98.19 82 HIS A CA 1
ATOM 649 C C . HIS A 1 82 ? -1.393 0.179 13.439 1.00 98.19 82 HIS A C 1
ATOM 651 O O . HIS A 1 82 ? -1.997 0.057 12.365 1.00 98.19 82 HIS A O 1
ATOM 657 N N . PRO A 1 83 ? -0.256 -0.472 13.739 1.00 98.00 83 PRO A N 1
ATOM 658 C CA . PRO A 1 83 ? 0.455 -1.310 12.783 1.00 98.00 83 PRO A CA 1
ATOM 659 C C . PRO A 1 83 ? -0.315 -2.602 12.519 1.00 98.00 83 PRO A C 1
ATOM 661 O O . PRO A 1 83 ? -0.643 -3.322 13.457 1.00 98.00 83 PRO A O 1
ATOM 664 N N . ILE A 1 84 ? -0.590 -2.915 11.254 1.00 97.25 84 ILE A N 1
ATOM 665 C CA . ILE A 1 84 ? -1.202 -4.173 10.816 1.00 97.25 84 ILE A CA 1
ATOM 666 C C . ILE A 1 84 ? -0.121 -5.015 10.139 1.00 97.25 84 ILE A C 1
ATOM 668 O O . ILE A 1 84 ? 0.504 -4.564 9.183 1.00 97.25 84 ILE A O 1
ATOM 672 N N . GLU A 1 85 ? 0.092 -6.234 10.626 1.00 95.75 85 GLU A N 1
ATOM 673 C CA . GLU A 1 85 ? 0.992 -7.210 10.008 1.00 95.75 85 GLU A CA 1
ATOM 674 C C . GLU A 1 85 ? 0.224 -8.057 8.981 1.00 95.75 85 GLU A C 1
ATOM 676 O O . GLU A 1 85 ? -0.835 -8.611 9.287 1.00 95.75 85 GLU A O 1
ATOM 681 N N . PHE A 1 86 ? 0.750 -8.133 7.760 1.00 92.19 86 PHE A N 1
ATOM 682 C CA . PHE A 1 86 ? 0.237 -8.921 6.640 1.00 92.19 86 PHE A CA 1
ATOM 683 C C . PHE A 1 86 ? 1.258 -10.002 6.271 1.00 92.19 86 PHE A C 1
ATOM 685 O O . PHE A 1 86 ? 2.458 -9.726 6.240 1.00 92.19 86 PHE A O 1
ATOM 692 N N . GLN A 1 87 ? 0.769 -11.212 5.990 1.00 86.81 87 GLN A N 1
ATOM 693 C CA . GLN A 1 87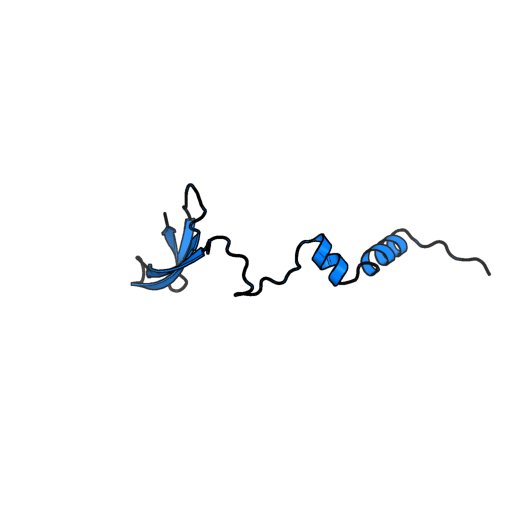 ? 1.532 -12.412 5.623 1.00 86.81 87 GLN A CA 1
ATOM 694 C C . GLN A 1 87 ? 0.884 -13.083 4.413 1.00 86.81 87 GLN A C 1
ATOM 696 O O . GLN A 1 87 ? -0.359 -12.955 4.283 1.00 86.81 87 GLN A O 1
#